Protein AF-A0AAQ4DEU3-F1 (afdb_monomer_lite)

Structure (mmCIF, N/CA/C/O backbone):
data_AF-A0AAQ4DEU3-F1
#
_entry.id   AF-A0AAQ4DEU3-F1
#
loop_
_atom_site.group_PDB
_atom_site.id
_atom_site.type_symbol
_atom_site.label_atom_id
_atom_site.label_alt_id
_atom_site.label_comp_id
_atom_site.label_asym_id
_atom_site.label_entity_id
_atom_site.label_seq_id
_atom_site.pdbx_PDB_ins_code
_atom_site.Cartn_x
_atom_site.Cartn_y
_atom_site.Cartn_z
_atom_site.occupancy
_atom_site.B_iso_or_equiv
_atom_site.auth_seq_id
_atom_site.auth_comp_id
_atom_site.auth_asym_id
_atom_site.auth_atom_id
_atom_site.pdbx_PDB_model_num
ATOM 1 N N . MET A 1 1 ? -1.594 -5.974 -0.172 1.00 65.56 1 MET A N 1
ATOM 2 C CA . MET A 1 1 ? -1.077 -4.844 0.591 1.00 65.56 1 MET A CA 1
ATOM 3 C C . MET A 1 1 ? -1.912 -4.825 1.839 1.00 65.56 1 MET A C 1
ATOM 5 O O . MET A 1 1 ? -2.894 -4.085 1.921 1.00 65.56 1 MET A O 1
ATOM 9 N N . ALA A 1 2 ? -1.571 -5.722 2.755 1.00 63.81 2 ALA A N 1
ATOM 10 C CA . ALA A 1 2 ? -2.293 -5.856 4.000 1.00 63.81 2 ALA A CA 1
ATOM 11 C C . ALA A 1 2 ? -1.957 -4.688 4.932 1.00 63.81 2 ALA A C 1
ATOM 13 O O . ALA A 1 2 ? -0.868 -4.111 4.884 1.00 63.81 2 ALA A O 1
ATOM 14 N N . VAL A 1 3 ? -2.915 -4.336 5.780 1.00 73.50 3 VAL A N 1
ATOM 15 C CA . VAL A 1 3 ? -2.642 -3.568 6.989 1.00 73.50 3 VAL A CA 1
ATOM 16 C C . VAL A 1 3 ? -2.431 -4.573 8.104 1.00 73.50 3 VAL A C 1
ATOM 18 O O . VAL A 1 3 ? -3.228 -5.490 8.285 1.00 73.50 3 VAL A O 1
ATOM 21 N N . CYS A 1 4 ? -1.384 -4.378 8.886 1.00 71.50 4 CYS A N 1
ATOM 22 C CA . CYS A 1 4 ? -1.076 -5.221 10.023 1.00 71.50 4 CYS A CA 1
ATOM 23 C C . CYS A 1 4 ? -1.559 -4.545 11.304 1.00 71.50 4 CYS A C 1
ATOM 25 O O . CYS A 1 4 ? -1.132 -3.435 11.627 1.00 71.50 4 CYS A O 1
ATOM 27 N N . LYS A 1 5 ? -2.439 -5.215 12.053 1.00 74.12 5 LYS A N 1
ATOM 28 C CA . LYS A 1 5 ? -2.841 -4.793 13.395 1.00 74.12 5 LYS A CA 1
ATOM 29 C C . LYS A 1 5 ? -2.076 -5.590 14.443 1.00 74.12 5 LYS A C 1
ATOM 31 O O . LYS A 1 5 ? -2.180 -6.814 14.498 1.00 74.12 5 LYS A O 1
ATOM 36 N N . TYR A 1 6 ? -1.386 -4.870 15.315 1.00 71.44 6 TYR A N 1
ATOM 37 C CA . TYR A 1 6 ? -0.669 -5.398 16.467 1.00 71.44 6 TYR A CA 1
ATOM 38 C C . TYR A 1 6 ? -1.384 -4.966 17.745 1.00 71.44 6 TYR A C 1
ATOM 40 O O . TYR A 1 6 ? -1.582 -3.772 17.977 1.00 71.44 6 TYR A O 1
ATOM 48 N N . LEU A 1 7 ? -1.790 -5.926 18.576 1.00 66.94 7 LEU A N 1
ATOM 49 C CA . LEU A 1 7 ? -2.290 -5.644 19.925 1.00 66.94 7 LEU A CA 1
ATOM 50 C C . LEU A 1 7 ? -1.119 -5.599 20.910 1.00 66.94 7 LEU A C 1
ATOM 52 O O . LEU A 1 7 ? -0.311 -6.526 20.958 1.00 66.94 7 LEU A O 1
ATOM 56 N N . MET A 1 8 ? -1.046 -4.530 21.700 1.00 61.16 8 MET A N 1
ATOM 57 C CA . MET A 1 8 ? 0.040 -4.268 22.645 1.00 61.16 8 MET A CA 1
ATOM 58 C C . MET A 1 8 ? -0.407 -4.590 24.076 1.00 61.16 8 MET A C 1
ATOM 60 O O . MET A 1 8 ? -1.478 -4.156 24.510 1.00 61.16 8 MET A O 1
ATOM 64 N N . ALA A 1 9 ? 0.420 -5.328 24.825 1.00 50.84 9 ALA A N 1
ATOM 65 C CA . ALA A 1 9 ? 0.103 -5.749 26.195 1.00 50.84 9 ALA A CA 1
ATOM 66 C C . ALA A 1 9 ? 0.036 -4.572 27.194 1.00 50.84 9 ALA A C 1
ATOM 68 O O . ALA A 1 9 ? -0.794 -4.563 28.105 1.00 50.84 9 ALA A O 1
ATOM 69 N N . SER A 1 10 ? 0.877 -3.554 27.000 1.00 54.09 10 SER A N 1
ATOM 70 C CA . SER A 1 10 ? 1.017 -2.370 27.855 1.00 54.09 10 SER A CA 1
ATOM 71 C C . SER A 1 10 ? 0.898 -1.090 27.016 1.00 54.09 10 SER A C 1
ATOM 73 O O . SER A 1 10 ? 1.199 -1.082 25.823 1.00 54.09 10 SER A O 1
ATOM 75 N N . GLY A 1 11 ? 0.350 -0.019 27.603 1.00 51.75 11 GLY A N 1
ATOM 76 C CA . GLY A 1 11 ? 0.031 1.224 26.890 1.00 51.75 11 GLY A CA 1
ATOM 77 C C . GLY A 1 11 ? 1.218 1.835 26.132 1.00 51.75 11 GLY A C 1
ATOM 78 O O . GLY A 1 11 ? 2.377 1.647 26.497 1.00 51.75 11 GLY A O 1
ATOM 79 N N . TYR A 1 12 ? 0.910 2.595 25.077 1.00 44.56 12 TYR A N 1
ATOM 80 C CA . TYR A 1 12 ? 1.899 3.314 24.268 1.00 44.56 12 TYR A CA 1
ATOM 81 C C . TYR A 1 12 ? 2.615 4.357 25.149 1.00 44.56 12 TYR A C 1
ATOM 83 O O . TYR A 1 12 ? 2.040 5.409 25.430 1.00 44.56 12 TYR A O 1
ATOM 91 N N . GLY A 1 13 ? 3.835 4.055 25.613 1.00 42.66 13 GLY A N 1
ATOM 92 C CA . GLY A 1 13 ? 4.704 5.025 26.295 1.00 42.66 13 GLY A CA 1
ATOM 93 C C . GLY A 1 13 ? 5.270 4.667 27.676 1.00 42.66 13 GLY A C 1
ATOM 94 O O . GLY A 1 13 ? 5.799 5.566 28.317 1.00 42.66 13 GLY A O 1
ATOM 95 N N . GLY A 1 14 ? 5.202 3.422 28.167 1.00 40.41 14 GLY A N 1
ATOM 96 C CA . GLY A 1 14 ? 5.789 3.135 29.493 1.00 40.41 14 GLY A CA 1
ATOM 97 C C . GLY A 1 14 ? 5.886 1.676 29.937 1.00 40.41 14 GLY A C 1
ATOM 98 O O . GLY A 1 14 ? 5.956 1.421 31.134 1.00 40.41 14 GLY A O 1
ATOM 99 N N . GLY A 1 15 ? 5.856 0.716 29.013 1.00 40.19 15 GLY A N 1
ATOM 100 C CA . GLY A 1 15 ? 6.030 -0.704 29.325 1.00 40.19 15 GLY A CA 1
ATOM 101 C C . GLY A 1 15 ? 7.331 -1.258 28.758 1.00 40.19 15 GLY A C 1
ATOM 102 O O . GLY A 1 15 ? 7.828 -0.757 27.750 1.00 40.19 15 GLY A O 1
ATOM 103 N N . THR A 1 16 ? 7.856 -2.307 29.394 1.00 45.88 16 THR A N 1
ATOM 104 C CA . THR A 1 16 ? 8.944 -3.148 28.878 1.00 45.88 16 THR A CA 1
ATOM 105 C C . THR A 1 16 ? 8.708 -3.437 27.397 1.00 45.88 16 THR A C 1
ATOM 107 O O . THR A 1 16 ? 7.604 -3.832 27.012 1.00 45.88 16 THR A O 1
ATOM 110 N N . ALA A 1 17 ? 9.719 -3.209 26.560 1.00 47.50 17 ALA A N 1
ATOM 111 C CA . ALA A 1 17 ? 9.636 -3.514 25.141 1.00 47.50 17 ALA A CA 1
ATOM 112 C C . ALA A 1 17 ? 9.174 -4.971 24.939 1.00 47.50 17 ALA A C 1
ATOM 114 O O . ALA A 1 17 ? 9.793 -5.888 25.471 1.00 47.50 17 ALA A O 1
ATOM 115 N N . GLY A 1 18 ? 8.126 -5.190 24.137 1.00 50.56 18 GLY A N 1
ATOM 116 C CA . GLY A 1 18 ? 8.159 -6.346 23.239 1.00 50.56 18 GLY A CA 1
ATOM 117 C C . GLY A 1 18 ? 7.029 -7.374 23.238 1.00 50.56 18 GLY A C 1
ATOM 118 O O . GLY A 1 18 ? 7.123 -8.273 22.410 1.00 50.56 18 GLY A O 1
ATOM 119 N N . THR A 1 19 ? 5.956 -7.297 24.032 1.00 54.16 19 THR A N 1
ATOM 120 C CA . THR A 1 19 ? 4.888 -8.316 23.889 1.00 54.16 19 THR A CA 1
ATOM 121 C C . THR A 1 19 ? 3.783 -7.856 22.938 1.00 54.16 19 THR A C 1
ATOM 123 O O . THR A 1 19 ? 2.781 -7.264 23.352 1.00 54.16 19 THR A O 1
ATOM 126 N N . VAL A 1 20 ? 3.962 -8.152 21.646 1.00 58.66 20 VAL A N 1
ATOM 127 C CA . VAL A 1 20 ? 2.838 -8.243 20.702 1.00 58.66 20 VAL A CA 1
ATOM 128 C C . VAL A 1 20 ? 1.970 -9.412 21.157 1.00 58.66 20 VAL A C 1
ATOM 130 O O . VAL A 1 20 ? 2.419 -10.553 21.175 1.00 58.66 20 VAL A O 1
ATOM 133 N N . VAL A 1 21 ? 0.733 -9.126 21.549 1.00 58.78 21 VAL A N 1
ATOM 134 C CA . VAL A 1 21 ? -0.199 -10.137 22.076 1.00 58.78 21 VAL A CA 1
ATOM 135 C C . VAL A 1 21 ? -0.938 -10.843 20.942 1.00 58.78 21 VAL A C 1
ATOM 137 O O . VAL A 1 21 ? -1.341 -11.991 21.076 1.00 58.78 21 VAL A O 1
ATOM 140 N N . SER A 1 22 ? -1.124 -10.156 19.813 1.00 67.75 22 SER A N 1
ATOM 141 C CA . SER A 1 22 ? -1.817 -10.699 18.648 1.00 67.75 22 SER A CA 1
ATOM 142 C C . SER A 1 22 ? -1.454 -9.924 17.389 1.00 67.75 22 SER A C 1
ATOM 144 O O . SER A 1 22 ? -1.351 -8.694 17.419 1.00 67.75 22 SER A O 1
ATOM 146 N N . PHE A 1 23 ? -1.348 -10.660 16.284 1.00 74.94 23 PHE A N 1
ATOM 147 C CA . PHE A 1 23 ? -1.242 -10.149 14.922 1.00 74.94 23 PHE A CA 1
ATOM 148 C C . PHE A 1 23 ? -2.524 -10.484 14.16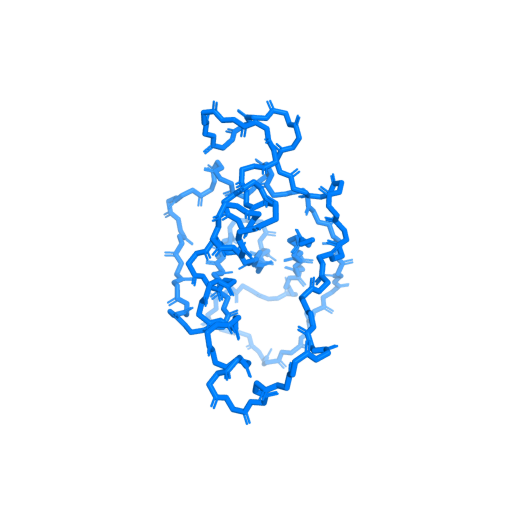0 1.00 74.94 23 PHE A C 1
ATOM 150 O O . PHE A 1 23 ? -3.015 -11.609 14.245 1.00 74.94 23 PHE A O 1
ATOM 157 N N . SER A 1 24 ? -3.078 -9.521 13.430 1.00 78.50 24 SER A N 1
ATOM 158 C CA . SER A 1 24 ? -4.230 -9.764 12.563 1.00 78.50 24 SER A CA 1
ATOM 159 C C . SER A 1 24 ? -4.161 -8.867 11.326 1.00 78.50 24 SER A C 1
ATOM 161 O O . SER A 1 24 ? -3.949 -7.657 11.479 1.00 78.50 24 SER A O 1
ATOM 163 N N . PRO A 1 25 ? -4.320 -9.423 10.112 1.00 80.00 25 PRO A N 1
ATOM 164 C CA . PRO A 1 25 ? -4.455 -8.611 8.916 1.00 80.00 25 PRO A CA 1
ATOM 165 C C . PRO A 1 25 ? -5.809 -7.895 8.946 1.00 80.00 25 PRO A C 1
ATOM 167 O O . PRO A 1 25 ? -6.844 -8.508 9.205 1.00 80.00 25 PRO A O 1
ATOM 170 N N . VAL A 1 26 ? -5.807 -6.594 8.674 1.00 84.12 26 VAL A N 1
ATOM 171 C CA . VAL A 1 26 ? -7.018 -5.768 8.576 1.00 84.12 26 VAL A CA 1
ATOM 172 C C . VAL A 1 26 ? -7.091 -5.102 7.209 1.00 84.12 26 VAL A C 1
ATOM 174 O O . VAL A 1 26 ? -6.077 -4.936 6.520 1.00 84.12 26 VAL A O 1
ATOM 177 N N . ARG A 1 27 ? -8.303 -4.756 6.771 1.00 85.19 27 ARG A N 1
ATOM 178 C CA . ARG A 1 27 ? -8.493 -4.110 5.468 1.00 85.19 27 ARG A CA 1
ATOM 179 C C . ARG A 1 27 ? -7.963 -2.683 5.508 1.00 85.19 27 ARG A C 1
ATOM 181 O O . ARG A 1 27 ? -8.069 -1.990 6.518 1.00 85.19 27 ARG A O 1
ATOM 188 N N . TYR A 1 28 ? -7.450 -2.203 4.381 1.00 85.44 28 TYR A N 1
ATOM 189 C CA . TYR A 1 28 ? -7.012 -0.813 4.257 1.00 85.44 28 TYR A CA 1
ATOM 190 C C . TYR A 1 28 ? -8.155 0.187 4.443 1.00 85.44 28 TYR A C 1
ATOM 192 O O . TYR A 1 28 ? -7.949 1.267 4.989 1.00 85.44 28 TYR A O 1
ATOM 200 N N . SER A 1 29 ? -9.382 -0.199 4.089 1.00 84.25 29 SER A N 1
ATOM 201 C CA . SER A 1 29 ? -10.575 0.597 4.379 1.00 84.25 29 SER A CA 1
ATOM 202 C C . SER A 1 29 ? -10.770 0.895 5.872 1.00 84.25 29 SER A C 1
ATOM 204 O O . SER A 1 29 ? -11.358 1.912 6.223 1.00 84.25 29 SER A O 1
ATOM 206 N N . GLU A 1 30 ? -10.221 0.081 6.776 1.00 81.25 30 GLU A N 1
ATOM 207 C CA . GLU A 1 30 ? -10.342 0.285 8.225 1.00 81.25 30 GLU A CA 1
ATOM 208 C C . GLU A 1 30 ? -9.348 1.316 8.791 1.00 81.25 30 GLU A C 1
ATOM 210 O O . GLU A 1 30 ? -9.524 1.794 9.921 1.00 81.25 30 GLU A O 1
ATOM 215 N N . THR A 1 31 ? -8.301 1.683 8.040 1.00 78.81 31 THR A N 1
ATOM 216 C CA . THR A 1 31 ? -7.265 2.618 8.517 1.00 78.81 31 THR A CA 1
ATOM 217 C C . THR A 1 31 ? -7.580 4.068 8.194 1.00 78.81 31 THR A C 1
ATOM 219 O O . THR A 1 31 ? -7.270 4.955 8.991 1.00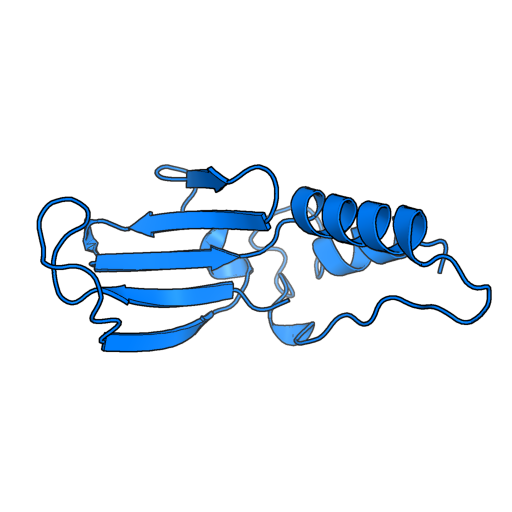 78.81 31 THR A O 1
ATOM 222 N N . CYS A 1 32 ? -8.241 4.342 7.071 1.00 76.00 32 CYS A N 1
ATOM 223 C CA . CYS A 1 32 ? -8.474 5.712 6.611 1.00 76.00 32 CYS A CA 1
ATOM 224 C C . CYS A 1 32 ? -9.484 6.510 7.443 1.00 76.00 32 CYS A C 1
ATOM 226 O O . CYS A 1 32 ? -9.509 7.737 7.341 1.00 76.00 32 CYS A O 1
ATOM 228 N N . PHE A 1 33 ? -10.258 5.849 8.306 1.00 68.25 33 PHE A N 1
ATO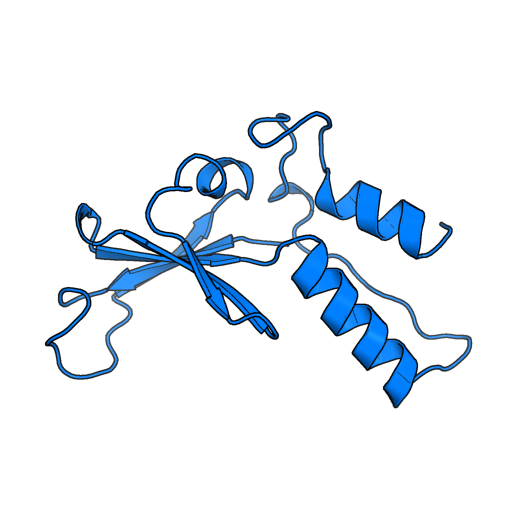M 229 C CA . PHE A 1 33 ? -11.125 6.503 9.291 1.00 68.25 33 PHE A CA 1
ATOM 230 C C . PHE A 1 33 ? -10.380 6.918 10.572 1.00 68.25 33 PHE A C 1
ATOM 232 O O . PHE A 1 33 ? -10.940 7.620 11.409 1.00 68.25 33 PHE A O 1
ATOM 239 N N . GLN A 1 34 ? -9.110 6.527 10.741 1.00 69.56 34 GLN A N 1
ATOM 240 C CA . GLN A 1 34 ? -8.329 6.762 11.965 1.00 69.56 34 GLN A CA 1
ATOM 241 C C . GLN A 1 34 ? -7.289 7.890 11.814 1.00 69.56 34 GLN A C 1
ATOM 243 O O . GLN A 1 34 ? -6.213 7.838 12.406 1.00 69.56 34 GLN A O 1
ATOM 248 N N . LYS A 1 35 ? -7.620 8.942 11.046 1.00 63.59 35 LYS A N 1
ATOM 249 C CA . LYS A 1 35 ? -6.691 10.036 10.682 1.00 63.59 35 LYS A CA 1
ATOM 250 C C . LYS A 1 35 ? -6.129 10.846 11.854 1.00 63.59 35 LYS A C 1
ATOM 252 O O . LYS A 1 35 ? -5.064 11.434 11.716 1.00 63.59 35 LYS A O 1
ATOM 257 N N . ASN A 1 36 ? -6.798 10.857 13.005 1.00 58.84 36 ASN A N 1
ATOM 258 C CA . ASN A 1 36 ? -6.469 11.781 14.095 1.00 58.84 36 ASN A CA 1
ATOM 259 C C . ASN A 1 36 ? -5.282 11.346 14.981 1.00 58.84 36 ASN A C 1
ATOM 261 O O . ASN A 1 36 ? -5.012 12.015 15.967 1.00 58.84 36 ASN A O 1
ATOM 265 N N . ASN A 1 37 ? -4.581 10.250 14.664 1.00 62.28 37 ASN A N 1
ATOM 266 C CA . ASN A 1 37 ? -3.388 9.786 15.397 1.00 62.28 37 ASN A CA 1
ATOM 267 C C . ASN A 1 37 ? -2.385 9.085 14.461 1.00 62.28 37 ASN A C 1
ATOM 269 O O . ASN A 1 37 ? -1.852 8.022 14.793 1.00 62.28 37 ASN A O 1
ATOM 273 N N . ILE A 1 38 ? -2.197 9.629 13.257 1.00 64.75 38 ILE A N 1
ATOM 274 C CA . ILE A 1 38 ? -1.197 9.111 12.323 1.00 64.75 38 ILE A CA 1
ATOM 275 C C . ILE A 1 38 ? 0.160 9.676 12.729 1.00 64.75 38 ILE A C 1
ATOM 277 O O . ILE A 1 38 ? 0.345 10.891 12.743 1.00 64.75 38 ILE A O 1
ATOM 281 N N . ASP A 1 39 ? 1.100 8.785 13.011 1.00 65.00 39 ASP A N 1
ATOM 282 C CA . ASP A 1 39 ? 2.511 9.123 13.094 1.00 65.00 39 ASP A CA 1
ATOM 283 C C . ASP A 1 39 ? 3.210 8.376 11.954 1.00 65.00 39 ASP A C 1
ATOM 285 O O . ASP A 1 39 ? 3.020 7.176 11.731 1.00 65.00 39 ASP A O 1
ATOM 289 N N . THR A 1 40 ? 3.900 9.126 11.106 1.00 58.09 40 THR A N 1
ATOM 290 C CA . THR A 1 40 ? 4.437 8.596 9.854 1.00 58.09 40 THR A CA 1
ATOM 291 C C . THR A 1 40 ? 5.918 8.316 10.024 1.00 58.09 40 THR A C 1
ATOM 293 O O . THR A 1 40 ? 6.672 9.240 10.313 1.00 58.09 40 THR A O 1
ATOM 296 N N . SER A 1 41 ? 6.360 7.089 9.730 1.00 62.50 41 SER A N 1
ATOM 297 C CA . SER A 1 41 ? 7.738 6.883 9.283 1.00 62.50 41 SER A CA 1
ATOM 298 C C . SER A 1 41 ? 7.764 7.143 7.773 1.00 62.50 41 SER A C 1
ATOM 300 O O . SER A 1 41 ? 7.206 6.351 7.013 1.00 62.50 41 SER A O 1
ATOM 302 N N . PRO A 1 42 ? 8.363 8.245 7.288 1.00 57.06 42 PRO A N 1
ATOM 303 C CA . PRO A 1 42 ? 8.221 8.650 5.890 1.00 57.06 42 PRO A CA 1
ATOM 304 C C . PRO A 1 42 ? 8.871 7.695 4.872 1.00 57.06 42 PRO A C 1
ATOM 306 O O . PRO A 1 42 ? 8.756 7.938 3.674 1.00 57.06 42 PRO A O 1
ATOM 309 N N . LYS A 1 43 ? 9.570 6.638 5.311 1.00 65.50 43 LYS A N 1
ATOM 310 C CA . LYS A 1 43 ? 10.395 5.793 4.431 1.00 65.50 43 LYS A CA 1
ATOM 311 C C . LYS A 1 43 ? 9.913 4.348 4.296 1.00 65.50 43 LYS A C 1
ATOM 313 O O . LYS A 1 43 ? 10.037 3.790 3.211 1.00 65.50 43 LYS A O 1
ATOM 318 N N . ASP A 1 44 ? 9.302 3.769 5.331 1.00 72.38 44 ASP A N 1
ATOM 319 C CA . ASP A 1 44 ? 9.051 2.318 5.348 1.00 72.38 44 ASP A CA 1
ATOM 320 C C . ASP A 1 44 ? 7.570 1.944 5.430 1.00 72.38 44 ASP A C 1
ATOM 322 O O . ASP A 1 44 ? 7.123 1.014 4.753 1.00 72.38 44 ASP A O 1
ATOM 326 N N . TYR A 1 45 ? 6.804 2.650 6.255 1.00 78.38 45 TYR A N 1
ATOM 327 C CA . TYR A 1 45 ? 5.394 2.379 6.509 1.00 78.38 45 TYR A CA 1
ATOM 328 C C . TYR A 1 45 ? 4.773 3.535 7.289 1.00 78.38 45 TYR A C 1
ATOM 330 O O . TYR A 1 45 ? 5.441 4.268 8.020 1.00 78.38 45 TYR A O 1
ATOM 338 N N . VAL A 1 46 ? 3.457 3.651 7.196 1.00 81.62 46 VAL A N 1
ATOM 339 C CA . VAL A 1 46 ? 2.670 4.507 8.078 1.00 81.62 46 VAL A CA 1
ATOM 340 C C . VAL A 1 46 ? 2.191 3.677 9.257 1.00 81.62 46 VAL A C 1
ATOM 342 O O . VAL A 1 46 ? 1.847 2.503 9.091 1.00 81.62 46 VAL A O 1
ATOM 345 N N . TYR A 1 47 ? 2.150 4.278 10.448 1.00 81.81 47 TYR A N 1
ATOM 346 C CA . TYR A 1 47 ? 1.515 3.644 11.587 1.00 81.81 47 TYR A CA 1
ATOM 347 C C . TYR A 1 47 ? 0.506 4.549 12.293 1.00 81.81 47 TYR A C 1
ATOM 349 O O . TYR A 1 47 ? 0.571 5.775 12.267 1.00 81.81 47 TYR A O 1
ATOM 357 N N . ILE A 1 48 ? -0.483 3.915 12.913 1.00 79.94 48 ILE A N 1
ATOM 358 C CA . ILE A 1 48 ? -1.493 4.570 13.739 1.00 79.94 48 ILE A CA 1
ATOM 359 C C . ILE A 1 48 ? -1.457 3.906 15.102 1.00 79.94 48 ILE A C 1
ATOM 361 O O . ILE A 1 48 ? -1.786 2.725 15.244 1.00 79.94 48 ILE A O 1
ATOM 365 N N . ALA A 1 49 ? -1.078 4.683 16.112 1.00 76.56 49 ALA A N 1
ATOM 366 C CA . ALA A 1 49 ? -1.126 4.254 17.498 1.00 76.56 49 ALA A CA 1
ATOM 367 C C . ALA A 1 49 ? -2.508 4.578 18.081 1.00 76.56 49 ALA A C 1
ATOM 369 O O . ALA A 1 49 ? -2.801 5.709 18.474 1.00 76.56 49 ALA A O 1
ATOM 370 N N . ASN A 1 50 ? -3.381 3.575 18.168 1.00 73.31 50 ASN A N 1
ATOM 371 C CA . ASN A 1 50 ? -4.662 3.708 18.846 1.00 73.31 50 ASN A CA 1
ATOM 372 C C . ASN A 1 50 ? -4.488 3.409 20.341 1.00 73.31 50 ASN A C 1
ATOM 374 O O . ASN A 1 50 ? -4.610 2.262 20.782 1.00 73.31 50 ASN A O 1
ATOM 378 N N . LYS A 1 51 ? -4.210 4.461 21.123 1.00 70.44 51 LYS A N 1
ATOM 379 C CA . LYS A 1 51 ? -3.998 4.366 22.578 1.00 70.44 51 LYS A CA 1
ATOM 380 C C . LYS A 1 51 ? -5.195 3.742 23.304 1.00 70.44 51 LYS A C 1
ATOM 382 O O . LYS A 1 51 ? -4.999 2.890 24.166 1.00 70.44 51 LYS A O 1
ATOM 387 N N . ASN A 1 52 ? -6.419 4.088 22.896 1.00 72.00 52 ASN A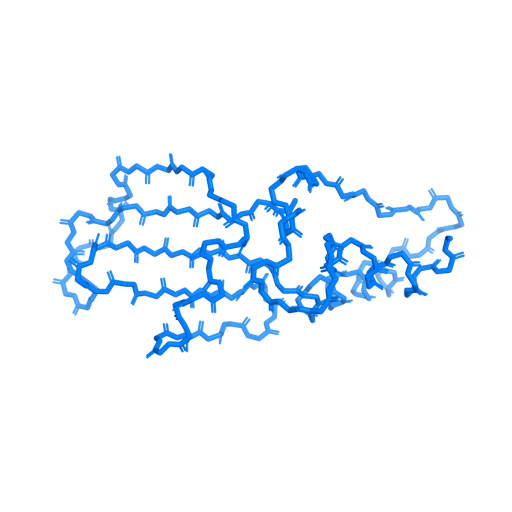 N 1
ATOM 388 C CA . ASN A 1 52 ? -7.651 3.581 23.512 1.00 72.00 52 ASN A CA 1
ATOM 389 C C . ASN A 1 52 ? -7.837 2.077 23.278 1.00 72.00 52 ASN A C 1
ATOM 391 O O . ASN A 1 52 ? -8.241 1.351 24.180 1.00 72.00 52 ASN A O 1
ATOM 395 N N . LYS A 1 53 ? -7.513 1.596 22.072 1.00 70.44 53 LYS A N 1
ATOM 396 C CA . LYS A 1 53 ? -7.629 0.176 21.702 1.00 70.44 53 LYS A CA 1
ATOM 397 C C . LYS A 1 53 ? -6.356 -0.632 21.971 1.00 70.44 53 LYS A C 1
ATOM 399 O O . LYS A 1 53 ? -6.322 -1.804 21.607 1.00 70.44 53 LYS A O 1
ATOM 404 N N . ARG A 1 54 ? -5.317 -0.013 22.552 1.00 75.31 54 ARG A N 1
ATOM 405 C CA . ARG A 1 54 ? -3.966 -0.588 22.721 1.00 75.31 54 ARG A CA 1
ATOM 406 C C . ARG A 1 54 ? -3.480 -1.295 21.453 1.00 75.31 54 ARG A C 1
ATOM 408 O O . ARG A 1 54 ? -2.948 -2.400 21.502 1.00 75.31 54 ARG A O 1
ATOM 415 N N . ALA A 1 55 ? -3.725 -0.668 20.309 1.00 75.25 55 ALA A N 1
ATOM 416 C CA . ALA A 1 55 ? -3.447 -1.255 19.010 1.00 75.25 55 ALA A CA 1
ATOM 417 C C . ALA A 1 55 ? -2.506 -0.353 18.221 1.00 75.25 55 ALA A C 1
ATOM 419 O O . ALA A 1 55 ? -2.701 0.862 18.174 1.00 75.25 55 ALA A O 1
ATOM 420 N N . LEU A 1 56 ? -1.522 -0.963 17.576 1.00 78.94 56 LEU A N 1
ATOM 421 C CA . LEU A 1 56 ? -0.710 -0.339 16.548 1.00 78.94 56 LEU A CA 1
ATOM 422 C C . LEU A 1 56 ? -1.173 -0.884 15.199 1.00 78.94 56 LEU A C 1
ATOM 424 O O . LEU A 1 56 ? -1.182 -2.094 14.983 1.00 78.94 56 LEU A O 1
ATOM 428 N N . LEU A 1 57 ? -1.592 0.001 14.304 1.00 81.62 57 LEU A N 1
ATOM 429 C CA . LEU A 1 57 ? -1.860 -0.348 12.913 1.00 81.62 57 LEU A CA 1
ATOM 430 C C . LEU A 1 57 ? -0.649 0.066 12.097 1.00 81.62 57 LEU A C 1
ATOM 432 O O . LEU A 1 57 ? -0.230 1.208 12.216 1.00 81.62 57 LEU A O 1
ATOM 436 N N . MET A 1 58 ? -0.112 -0.825 11.278 1.00 84.19 58 MET A N 1
ATOM 437 C CA . MET A 1 58 ? 0.974 -0.538 10.344 1.00 84.19 58 MET A CA 1
ATOM 438 C C . MET A 1 58 ? 0.497 -0.843 8.933 1.00 84.19 58 MET A C 1
ATOM 440 O O . MET A 1 58 ? -0.103 -1.890 8.693 1.00 84.19 58 MET A O 1
ATOM 444 N N . PHE A 1 59 ? 0.734 0.065 7.996 1.00 85.12 59 PHE A N 1
ATOM 445 C CA . PHE A 1 59 ? 0.309 -0.109 6.614 1.00 85.12 59 PHE A CA 1
ATOM 446 C C . PHE A 1 59 ? 1.157 0.692 5.644 1.00 85.12 59 PHE A C 1
ATOM 448 O O . PHE A 1 59 ? 1.866 1.626 6.009 1.00 85.12 59 PHE A O 1
ATOM 455 N N . GLU A 1 60 ? 1.022 0.344 4.373 1.00 86.81 60 GLU A N 1
ATOM 456 C CA . GLU A 1 60 ? 1.625 1.086 3.278 1.00 86.81 60 GLU A CA 1
ATOM 457 C C . GLU A 1 60 ? 0.602 2.015 2.621 1.00 86.81 60 GLU A C 1
ATOM 459 O O . GLU A 1 60 ? -0.544 1.624 2.368 1.00 86.81 60 GLU A O 1
ATOM 464 N N . THR A 1 61 ? 1.022 3.237 2.312 1.00 87.12 61 THR A N 1
ATOM 465 C CA . THR A 1 61 ? 0.294 4.149 1.425 1.00 87.12 61 THR A CA 1
ATOM 466 C C . THR A 1 61 ? 0.861 4.062 0.013 1.00 87.12 61 THR A C 1
ATOM 468 O O . THR A 1 61 ? 1.878 3.409 -0.227 1.00 87.12 61 THR A O 1
ATOM 471 N N . PHE A 1 62 ? 0.220 4.736 -0.943 1.00 88.12 62 PHE A N 1
ATOM 472 C CA . PHE A 1 62 ? 0.776 4.845 -2.291 1.00 88.12 62 PHE A CA 1
ATOM 473 C C . PHE A 1 62 ? 2.182 5.460 -2.280 1.00 88.12 62 PHE A C 1
ATOM 475 O O . PHE A 1 62 ? 3.062 4.984 -2.987 1.00 88.12 62 PHE A O 1
ATOM 482 N N . GLU A 1 63 ? 2.423 6.463 -1.440 1.00 89.06 63 GLU A N 1
ATOM 483 C CA . GLU A 1 63 ? 3.706 7.157 -1.338 1.00 89.06 63 GLU A CA 1
ATOM 484 C C . GLU A 1 63 ? 4.816 6.231 -0.824 1.00 89.06 63 GLU A C 1
ATOM 486 O O . GLU A 1 63 ? 5.902 6.203 -1.405 1.00 89.06 63 GLU A O 1
ATOM 491 N N . THR A 1 64 ? 4.544 5.422 0.210 1.00 89.31 64 THR A N 1
ATOM 492 C CA . THR A 1 64 ? 5.536 4.466 0.735 1.00 89.31 64 THR A CA 1
ATOM 493 C C . THR A 1 64 ? 5.809 3.334 -0.257 1.00 89.31 64 THR A C 1
ATOM 495 O O . THR A 1 64 ? 6.959 2.936 -0.434 1.00 89.31 64 THR A O 1
ATOM 498 N N . LEU A 1 65 ? 4.776 2.848 -0.958 1.00 89.38 65 LEU A N 1
ATOM 499 C CA . LEU A 1 65 ? 4.930 1.847 -2.024 1.00 89.38 65 LEU A CA 1
ATOM 500 C C . LEU A 1 65 ? 5.775 2.392 -3.170 1.00 89.38 65 LEU A C 1
ATOM 502 O O . LEU A 1 65 ? 6.726 1.751 -3.612 1.00 89.38 65 LEU A O 1
ATOM 506 N N . LEU A 1 66 ? 5.456 3.604 -3.623 1.00 90.38 66 LEU A N 1
ATOM 507 C CA . LEU A 1 66 ? 6.169 4.280 -4.693 1.00 90.38 66 LEU A CA 1
ATOM 508 C C . LEU A 1 66 ? 7.642 4.489 -4.334 1.00 90.38 66 LEU A C 1
ATOM 510 O O . LEU A 1 66 ? 8.507 4.285 -5.184 1.00 90.38 66 LEU A O 1
ATOM 514 N N . TYR A 1 67 ? 7.937 4.862 -3.087 1.00 90.75 67 TYR A N 1
ATOM 515 C CA . TYR A 1 67 ? 9.310 4.978 -2.605 1.00 90.75 67 TYR A CA 1
ATOM 516 C C . TYR A 1 67 ? 10.060 3.644 -2.714 1.00 90.75 67 TYR A C 1
ATOM 518 O O . TYR A 1 67 ? 11.122 3.602 -3.335 1.00 90.75 67 TYR A O 1
ATOM 526 N N . LYS A 1 68 ? 9.488 2.543 -2.206 1.00 89.06 68 LYS A N 1
ATOM 527 C CA . LYS A 1 68 ? 10.105 1.205 -2.276 1.00 89.06 68 LYS A CA 1
ATOM 528 C C . LYS A 1 68 ? 10.319 0.734 -3.708 1.00 89.06 68 LYS A C 1
ATOM 530 O O . LYS A 1 68 ? 11.386 0.225 -4.034 1.00 89.06 68 LYS A O 1
ATOM 535 N N . VAL A 1 69 ? 9.340 0.958 -4.580 1.00 89.94 69 VAL A N 1
ATOM 536 C CA . VAL A 1 69 ? 9.440 0.617 -6.003 1.00 89.94 69 VAL A CA 1
ATOM 537 C C . VAL A 1 69 ? 10.533 1.431 -6.695 1.00 89.94 69 VAL A C 1
ATOM 539 O O . VAL A 1 69 ? 11.332 0.870 -7.441 1.00 89.94 69 VAL A O 1
ATOM 542 N N . LYS A 1 70 ? 10.632 2.737 -6.415 1.00 89.81 70 LYS A N 1
ATOM 543 C CA . LYS A 1 70 ? 11.720 3.578 -6.937 1.00 89.81 70 LYS A CA 1
ATOM 544 C C . LYS A 1 70 ? 13.089 3.117 -6.446 1.00 89.81 70 LYS A C 1
ATOM 546 O O . LYS A 1 70 ? 14.007 3.046 -7.252 1.00 89.81 70 LYS A O 1
ATOM 551 N N . GLN A 1 71 ? 13.218 2.781 -5.162 1.00 89.69 71 GLN A N 1
ATOM 552 C CA . GLN A 1 71 ? 14.461 2.235 -4.606 1.00 89.69 71 GLN A CA 1
ATOM 553 C C . GLN A 1 71 ? 14.832 0.909 -5.271 1.00 89.69 71 GLN A C 1
ATOM 555 O O . GLN A 1 71 ? 15.972 0.732 -5.688 1.00 89.69 71 GLN A O 1
ATOM 560 N N . PHE A 1 72 ? 13.863 0.008 -5.444 1.00 88.81 72 PHE A N 1
ATOM 561 C CA . PHE A 1 72 ? 14.084 -1.270 -6.109 1.00 88.81 72 PHE A CA 1
ATOM 562 C C . PHE A 1 72 ? 14.615 -1.089 -7.535 1.00 88.81 72 PHE A C 1
ATOM 564 O O . PHE A 1 72 ? 15.647 -1.661 -7.874 1.00 88.81 72 PHE A O 1
ATOM 571 N N . TYR A 1 73 ? 13.970 -0.255 -8.355 1.00 89.38 73 TYR A N 1
ATOM 572 C CA . TYR A 1 73 ? 14.447 -0.009 -9.717 1.00 89.38 73 TYR A CA 1
ATOM 573 C C . TYR A 1 73 ? 15.773 0.762 -9.751 1.00 89.38 73 TYR A C 1
ATOM 575 O O . TYR A 1 73 ? 16.604 0.484 -10.606 1.00 89.38 73 TYR A O 1
ATOM 583 N N . ALA A 1 74 ? 16.024 1.679 -8.817 1.00 89.38 74 ALA A N 1
ATOM 584 C CA . ALA A 1 74 ? 17.309 2.374 -8.745 1.00 89.38 74 ALA A CA 1
ATOM 585 C C . ALA A 1 74 ? 18.478 1.426 -8.421 1.00 89.38 74 ALA A C 1
ATOM 587 O O . ALA A 1 74 ? 19.575 1.612 -8.939 1.00 89.38 74 ALA A O 1
ATOM 588 N N . LEU A 1 75 ? 18.246 0.420 -7.572 1.00 89.06 75 LEU A N 1
ATOM 589 C CA . LEU A 1 75 ? 19.283 -0.501 -7.099 1.00 89.06 75 LEU A CA 1
ATOM 590 C C . LEU A 1 75 ? 19.434 -1.753 -7.970 1.00 89.06 75 LEU A C 1
ATOM 592 O O . LEU A 1 75 ? 20.526 -2.309 -8.052 1.00 89.06 75 LEU A O 1
ATOM 596 N N . TYR A 1 76 ? 18.348 -2.209 -8.598 1.00 85.19 76 TYR A N 1
ATOM 597 C CA . TYR A 1 76 ? 18.272 -3.545 -9.191 1.00 85.19 76 TYR A CA 1
ATOM 598 C C . TYR A 1 76 ? 17.633 -3.575 -10.584 1.00 85.19 76 TYR A C 1
ATOM 600 O O . TYR A 1 76 ? 17.231 -4.655 -11.012 1.00 85.19 76 TYR A O 1
ATOM 608 N N . ALA A 1 77 ? 17.462 -2.452 -11.294 1.00 76.88 77 ALA A N 1
ATOM 609 C CA . ALA A 1 77 ? 16.794 -2.460 -12.600 1.00 76.88 77 ALA A CA 1
ATOM 610 C C . ALA A 1 77 ? 17.456 -3.433 -13.594 1.00 76.88 77 ALA A C 1
ATOM 612 O O . ALA A 1 77 ? 18.504 -3.158 -14.173 1.00 76.88 77 ALA A O 1
ATOM 613 N N . HIS A 1 78 ? 16.769 -4.546 -13.837 1.00 74.50 78 HIS A N 1
ATOM 614 C CA . HIS A 1 78 ? 16.998 -5.448 -14.953 1.00 74.50 78 HIS A CA 1
ATOM 615 C C . HIS A 1 78 ? 15.720 -5.514 -15.794 1.00 74.50 78 HIS A C 1
ATOM 617 O O . HIS A 1 78 ? 14.622 -5.405 -15.241 1.00 74.50 78 HIS A O 1
ATOM 623 N N . PRO A 1 79 ? 15.831 -5.741 -17.114 1.00 74.31 79 PRO A N 1
ATOM 624 C CA . PRO A 1 79 ? 14.683 -5.759 -18.026 1.00 74.31 79 PRO A CA 1
ATOM 625 C C . PRO A 1 79 ? 13.617 -6.811 -17.678 1.00 74.31 79 PRO A C 1
ATOM 627 O O . PRO A 1 79 ? 12.483 -6.694 -18.126 1.00 74.31 79 PRO A O 1
ATOM 630 N N . ASN A 1 80 ? 13.953 -7.801 -16.844 1.00 82.06 80 ASN A N 1
ATOM 631 C CA . ASN A 1 80 ? 13.050 -8.880 -16.438 1.00 82.06 80 ASN A CA 1
ATOM 632 C C . ASN A 1 80 ? 12.517 -8.727 -15.002 1.00 82.06 80 ASN A C 1
ATOM 634 O O . ASN A 1 80 ? 11.919 -9.658 -14.466 1.00 82.06 80 ASN A O 1
ATOM 638 N N . HIS A 1 81 ? 12.761 -7.591 -14.344 1.00 84.12 81 HIS A N 1
ATOM 639 C CA . HIS A 1 81 ? 12.294 -7.356 -12.981 1.00 84.12 81 HIS A CA 1
ATOM 640 C C . HIS A 1 81 ? 10.919 -6.683 -12.952 1.00 84.12 81 HIS A C 1
ATOM 642 O O . HIS A 1 81 ? 10.666 -5.694 -13.640 1.00 84.12 81 HIS A O 1
ATOM 648 N N . GLY A 1 82 ? 10.040 -7.207 -12.098 1.00 84.75 82 GLY A N 1
ATOM 649 C CA . GLY A 1 82 ? 8.684 -6.707 -11.898 1.00 84.75 82 GLY A CA 1
ATOM 650 C C . GLY A 1 82 ? 8.343 -6.531 -10.422 1.00 84.75 82 GLY A C 1
ATOM 651 O O . GLY A 1 82 ? 9.036 -7.030 -9.536 1.00 84.75 82 GLY A O 1
ATOM 652 N N . VAL A 1 83 ? 7.246 -5.822 -10.171 1.00 86.69 83 VAL A N 1
ATOM 653 C CA . VAL A 1 83 ? 6.688 -5.617 -8.831 1.00 86.69 83 VAL A CA 1
ATOM 654 C C . VAL A 1 83 ? 5.461 -6.507 -8.678 1.00 86.69 83 VAL A C 1
ATOM 656 O O . VAL A 1 83 ? 4.517 -6.401 -9.459 1.00 86.69 83 VAL A O 1
ATOM 659 N N . ALA A 1 84 ? 5.456 -7.362 -7.657 1.00 88.81 84 ALA A N 1
ATOM 660 C CA . ALA A 1 84 ? 4.288 -8.146 -7.277 1.00 88.81 84 ALA A CA 1
ATOM 661 C C . ALA A 1 84 ? 3.525 -7.445 -6.145 1.00 88.81 84 ALA A C 1
ATOM 663 O O . ALA A 1 84 ? 4.118 -7.024 -5.151 1.00 88.81 84 ALA A O 1
ATOM 664 N N . LEU A 1 85 ? 2.203 -7.343 -6.286 1.00 86.75 85 LEU A N 1
ATOM 665 C CA . LEU A 1 85 ? 1.311 -6.874 -5.229 1.00 86.75 85 LEU A CA 1
ATOM 666 C C . LEU A 1 85 ? 0.579 -8.081 -4.637 1.00 86.75 85 LEU A C 1
ATOM 668 O O . LEU A 1 85 ? -0.238 -8.702 -5.309 1.00 86.75 85 LEU A O 1
ATOM 672 N N . TYR A 1 86 ? 0.869 -8.400 -3.379 1.00 86.00 86 TYR A N 1
ATOM 673 C CA . TYR A 1 86 ? 0.159 -9.434 -2.612 1.00 86.00 86 TYR A CA 1
ATOM 674 C C . TYR A 1 86 ? -1.114 -8.863 -1.987 1.00 86.00 86 TYR A C 1
ATOM 676 O O . TYR A 1 86 ? -1.284 -7.649 -2.032 1.00 86.00 86 TYR A O 1
ATOM 684 N N . ASP A 1 87 ? -1.997 -9.691 -1.418 1.00 86.25 87 ASP A N 1
ATOM 685 C CA . ASP A 1 87 ? -3.199 -9.319 -0.636 1.00 86.25 87 ASP A CA 1
ATOM 686 C C . ASP A 1 87 ? -3.977 -8.115 -1.201 1.00 86.25 87 ASP A C 1
ATOM 688 O O . ASP A 1 87 ? -4.171 -7.091 -0.531 1.00 86.25 87 ASP A O 1
ATOM 692 N N . VAL A 1 88 ? -4.304 -8.153 -2.494 1.00 86.75 88 VAL A N 1
ATOM 693 C CA . VAL A 1 88 ? -5.020 -7.061 -3.183 1.00 86.75 88 VAL A CA 1
ATOM 694 C C . VAL A 1 88 ? -6.463 -6.923 -2.697 1.00 86.75 88 VAL A C 1
ATOM 696 O O . VAL A 1 88 ? -7.022 -5.831 -2.707 1.00 86.75 88 VAL A O 1
ATOM 699 N N . ASP A 1 89 ? -7.039 -8.013 -2.206 1.00 86.88 89 ASP A N 1
ATOM 700 C CA . ASP A 1 89 ? -8.337 -8.112 -1.544 1.00 86.88 89 ASP A CA 1
ATOM 701 C C . ASP A 1 89 ? -8.400 -7.358 -0.205 1.00 86.88 89 ASP A C 1
ATOM 703 O O . ASP A 1 89 ? -9.494 -7.007 0.244 1.00 86.88 89 ASP A O 1
ATOM 707 N N . TYR A 1 90 ? -7.241 -7.063 0.395 1.00 88.75 90 TYR A N 1
ATOM 708 C CA . TYR A 1 90 ? -7.098 -6.200 1.570 1.00 88.75 90 TYR A CA 1
ATOM 709 C C . TYR A 1 90 ? -6.921 -4.713 1.226 1.00 88.75 90 TYR A C 1
ATOM 711 O O . TYR A 1 90 ? -6.825 -3.884 2.136 1.00 88.75 90 TYR A O 1
ATOM 719 N N . ASP A 1 91 ? -6.886 -4.340 -0.058 1.00 90.44 91 ASP A N 1
ATOM 720 C CA . ASP A 1 91 ? -6.985 -2.935 -0.456 1.00 90.44 91 ASP A CA 1
ATOM 721 C C . ASP A 1 91 ? -8.415 -2.392 -0.265 1.00 90.44 91 ASP A C 1
ATOM 723 O O . ASP A 1 91 ? -9.332 -3.106 0.145 1.00 90.44 91 ASP A O 1
ATOM 727 N N . ASP A 1 92 ? -8.612 -1.101 -0.528 1.00 89.56 92 ASP A N 1
ATOM 728 C CA . ASP A 1 92 ? -9.922 -0.457 -0.413 1.00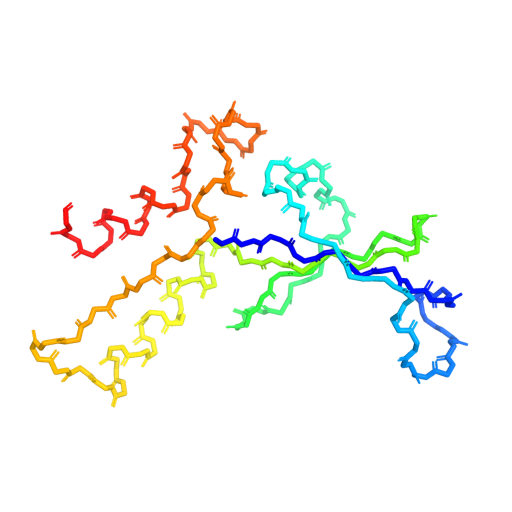 89.56 92 ASP A CA 1
ATOM 729 C C . ASP A 1 92 ? -10.869 -0.856 -1.559 1.00 89.56 92 ASP A C 1
ATOM 731 O O . ASP A 1 92 ? -11.097 -0.101 -2.503 1.00 89.56 92 ASP A O 1
ATOM 735 N N . ASN A 1 93 ? -11.418 -2.066 -1.500 1.00 89.56 93 ASN A N 1
ATOM 736 C CA . ASN A 1 93 ? -12.363 -2.583 -2.491 1.00 89.56 93 ASN A CA 1
ATOM 737 C C . ASN A 1 93 ? -13.768 -1.958 -2.390 1.00 89.56 93 ASN A C 1
ATOM 739 O O . ASN A 1 93 ? -14.556 -2.100 -3.321 1.00 89.56 93 ASN A O 1
ATOM 743 N N . THR A 1 94 ? -14.079 -1.265 -1.292 1.00 88.69 94 THR A N 1
ATOM 744 C CA . THR A 1 94 ? -15.380 -0.618 -1.051 1.00 88.69 94 THR A CA 1
ATOM 745 C C . THR A 1 94 ? -15.372 0.884 -1.315 1.00 88.69 94 THR A C 1
ATOM 747 O O . THR A 1 94 ? -16.411 1.521 -1.173 1.00 88.69 94 THR A O 1
ATOM 750 N N . ASN A 1 95 ? -14.219 1.463 -1.668 1.00 87.50 95 ASN A N 1
ATOM 751 C CA . ASN A 1 95 ? -14.028 2.910 -1.779 1.00 87.50 95 ASN A CA 1
ATOM 752 C C . ASN A 1 95 ? -14.338 3.678 -0.469 1.00 87.50 95 ASN A C 1
ATOM 754 O O . ASN A 1 95 ? -14.918 4.762 -0.480 1.00 87.50 95 ASN A O 1
ATOM 758 N N . GLY A 1 96 ? -13.977 3.112 0.685 1.00 85.75 96 GLY A N 1
ATOM 759 C CA . GLY A 1 96 ? -14.159 3.751 1.993 1.00 85.75 96 GLY A CA 1
ATOM 760 C C . GLY A 1 96 ? -13.172 4.893 2.269 1.00 85.75 96 GLY A C 1
ATOM 761 O O . GLY A 1 96 ? -13.447 5.759 3.095 1.00 85.75 96 GLY A O 1
ATOM 762 N N . CYS A 1 97 ? -12.031 4.922 1.576 1.00 81.31 97 CYS A N 1
ATOM 763 C CA . CYS A 1 97 ? -10.919 5.834 1.845 1.00 81.31 97 CYS A CA 1
ATOM 764 C C . CYS A 1 97 ? -10.735 6.953 0.815 1.00 81.31 97 CYS A C 1
ATOM 766 O O . CYS A 1 97 ? -9.795 7.749 0.950 1.00 81.31 97 CYS A O 1
ATOM 768 N N . GLY A 1 98 ? -11.550 7.018 -0.239 1.00 78.94 98 GLY A N 1
ATOM 769 C CA . GLY A 1 98 ? -11.315 7.967 -1.323 1.00 78.94 98 GLY A CA 1
ATOM 770 C C . GLY A 1 98 ? -12.362 7.967 -2.431 1.00 78.94 98 GLY A C 1
ATOM 771 O O . GLY A 1 98 ? -13.562 7.916 -2.179 1.00 78.94 98 GLY A O 1
ATOM 772 N N . SER A 1 99 ? -11.877 8.129 -3.662 1.00 80.50 99 SER A N 1
ATOM 773 C CA . SER A 1 99 ? -12.693 8.335 -4.861 1.00 80.50 99 SER A CA 1
ATOM 774 C C . SER A 1 99 ? -12.761 7.126 -5.799 1.00 80.50 99 SER A C 1
ATOM 776 O O . SER A 1 99 ? -13.517 7.166 -6.766 1.00 80.50 99 SER A O 1
ATOM 778 N N . GLU A 1 100 ? -11.977 6.070 -5.563 1.00 89.19 100 GLU A N 1
ATOM 779 C CA . GLU A 1 100 ? -12.031 4.841 -6.354 1.00 89.19 100 GLU A CA 1
ATOM 780 C C . GLU A 1 100 ? -11.680 3.582 -5.548 1.00 89.19 100 GLU A C 1
ATOM 782 O O . GLU A 1 100 ? -10.852 3.605 -4.637 1.00 89.19 100 GLU A O 1
ATOM 787 N N . THR A 1 101 ? -12.265 2.452 -5.951 1.00 92.38 101 THR A N 1
ATOM 788 C CA . THR A 1 101 ? -11.927 1.122 -5.430 1.00 92.38 101 THR A CA 1
ATOM 789 C C . THR A 1 101 ? -10.509 0.710 -5.826 1.00 92.38 101 THR A C 1
ATOM 791 O O . THR A 1 101 ? -10.085 0.977 -6.955 1.00 92.38 101 THR A O 1
ATOM 794 N N . PHE A 1 102 ? -9.815 -0.024 -4.955 1.00 91.88 102 PHE A N 1
ATOM 795 C CA . PHE A 1 102 ? -8.440 -0.500 -5.155 1.00 91.88 102 PHE A CA 1
ATOM 796 C C . PHE A 1 102 ? -7.471 0.638 -5.496 1.00 91.88 102 PHE A C 1
ATOM 798 O O . PHE A 1 102 ? -6.618 0.518 -6.380 1.00 91.88 102 PHE A O 1
ATO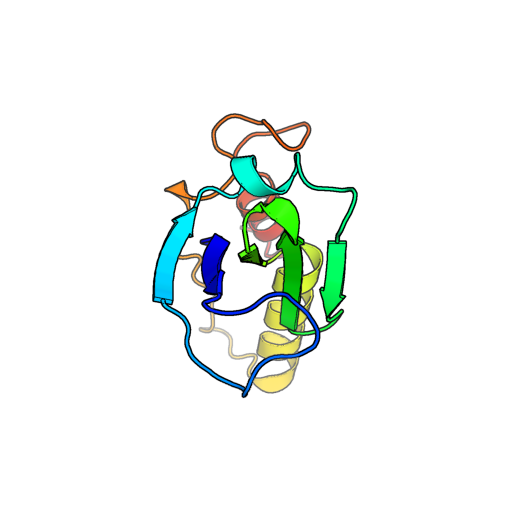M 805 N N . ARG A 1 103 ? -7.643 1.789 -4.834 1.00 90.06 103 ARG A N 1
ATOM 806 C CA . ARG A 1 103 ? -6.928 3.025 -5.160 1.00 90.06 103 ARG A CA 1
ATOM 807 C C . ARG A 1 103 ? -5.412 2.828 -5.226 1.00 90.06 103 ARG A C 1
ATOM 809 O O . ARG A 1 103 ? -4.801 3.273 -6.193 1.00 90.06 103 ARG A O 1
ATOM 816 N N . ARG A 1 104 ? -4.801 2.134 -4.257 1.00 89.38 104 ARG A N 1
ATOM 817 C CA . ARG A 1 104 ? -3.339 1.937 -4.232 1.00 89.38 104 ARG A CA 1
ATOM 818 C C . ARG A 1 104 ? -2.884 1.059 -5.393 1.00 89.38 104 ARG A C 1
ATOM 820 O O . ARG A 1 104 ? -1.943 1.430 -6.091 1.00 89.38 104 ARG A O 1
ATOM 827 N N . VAL A 1 105 ? -3.585 -0.048 -5.656 1.00 90.75 105 VAL A N 1
ATOM 828 C CA . VAL A 1 105 ? -3.294 -0.925 -6.808 1.00 90.75 105 VAL A CA 1
ATOM 829 C C . VAL A 1 105 ? -3.395 -0.145 -8.119 1.00 90.75 105 VAL A C 1
ATOM 831 O O . VAL A 1 105 ? -2.499 -0.215 -8.957 1.00 90.75 105 VAL A O 1
ATOM 834 N N . ARG A 1 106 ? -4.459 0.644 -8.293 1.00 91.81 106 ARG A N 1
ATOM 835 C CA . ARG A 1 106 ? -4.670 1.448 -9.503 1.00 91.81 106 ARG A CA 1
ATOM 836 C C . ARG A 1 106 ? -3.612 2.529 -9.681 1.00 91.81 106 ARG A C 1
ATOM 838 O O . ARG A 1 106 ? -3.129 2.721 -10.794 1.00 91.81 106 ARG A O 1
ATOM 845 N N . GLN A 1 107 ? -3.233 3.218 -8.609 1.00 91.56 107 GLN A N 1
ATOM 846 C CA . GLN A 1 107 ? -2.159 4.209 -8.654 1.00 91.56 107 GLN A CA 1
ATOM 847 C C . GLN A 1 107 ? -0.816 3.560 -9.021 1.00 91.56 107 GLN A C 1
ATOM 849 O O . GLN A 1 107 ? -0.105 4.093 -9.871 1.00 91.56 107 GLN A O 1
ATOM 854 N N . MET A 1 108 ? -0.507 2.382 -8.468 1.00 91.31 108 MET A N 1
ATOM 855 C CA . MET A 1 108 ? 0.689 1.622 -8.843 1.00 91.31 108 MET A CA 1
ATOM 856 C C . MET A 1 108 ? 0.660 1.167 -10.303 1.00 91.31 108 MET A C 1
ATOM 858 O O . MET A 1 108 ? 1.661 1.317 -10.999 1.00 91.31 108 MET A O 1
ATOM 862 N N . LYS A 1 109 ? -0.490 0.687 -10.792 1.00 90.62 109 LYS A N 1
ATOM 863 C CA . LYS A 1 109 ? -0.673 0.312 -12.200 1.00 90.62 109 LYS A CA 1
ATOM 864 C C . LYS A 1 109 ? -0.387 1.490 -13.139 1.00 90.62 109 LYS A C 1
ATOM 866 O O . LYS A 1 109 ? 0.401 1.348 -14.067 1.00 90.62 109 LYS A O 1
ATOM 871 N N . ARG A 1 110 ? -0.974 2.661 -12.855 1.00 92.25 110 ARG A N 1
ATOM 872 C CA . ARG A 1 110 ? -0.750 3.896 -13.632 1.00 92.25 110 ARG A CA 1
ATOM 873 C C . ARG A 1 110 ? 0.722 4.314 -13.636 1.00 92.25 110 ARG A C 1
ATOM 875 O O . ARG A 1 110 ? 1.211 4.751 -14.667 1.00 92.25 110 ARG A O 1
ATOM 882 N N . TYR A 1 111 ? 1.413 4.184 -12.501 1.00 89.31 111 TYR A N 1
ATOM 883 C CA . TYR A 1 111 ? 2.830 4.540 -12.386 1.00 89.31 111 TYR A CA 1
ATOM 884 C C . TYR A 1 111 ? 3.753 3.589 -13.160 1.00 89.31 111 TYR A C 1
ATOM 886 O O . TYR A 1 111 ? 4.712 4.033 -13.780 1.00 89.31 111 TYR A O 1
ATOM 894 N N . LEU A 1 112 ? 3.473 2.286 -13.124 1.00 86.44 112 LEU A N 1
ATOM 895 C CA . LEU A 1 112 ? 4.300 1.268 -13.776 1.00 86.44 112 LEU A CA 1
ATOM 896 C C . LEU A 1 112 ? 3.988 1.087 -15.273 1.00 86.44 112 LEU A C 1
ATOM 898 O O . LEU A 1 112 ? 4.636 0.272 -15.919 1.00 86.44 112 LEU A O 1
ATOM 902 N N . HIS A 1 113 ? 3.039 1.853 -15.825 1.00 81.06 113 HIS A N 1
ATOM 903 C CA . HIS A 1 113 ? 2.626 1.803 -17.233 1.00 81.06 113 HIS A CA 1
ATOM 904 C C . HIS A 1 113 ? 2.157 0.411 -17.715 1.00 81.06 113 HIS A C 1
ATOM 906 O O . HIS A 1 113 ? 2.431 0.022 -18.850 1.00 81.06 113 HIS A O 1
ATOM 912 N N . PHE A 1 114 ? 1.423 -0.317 -16.864 1.00 58.66 114 PHE A N 1
ATOM 913 C CA . PHE A 1 114 ? 0.678 -1.532 -17.242 1.00 58.66 114 PHE A CA 1
ATOM 914 C C . PHE A 1 114 ? -0.784 -1.241 -17.613 1.00 58.66 114 PHE A C 1
ATOM 916 O O . PHE A 1 114 ? -1.330 -0.206 -17.163 1.00 58.66 114 PHE A O 1
#

Secondary structure (DSSP, 8-state):
-PEEEEEESS-TTSS-TT-EEEEEEE-GGGTTT-GGGEEEETTTEEEEEETTTTEEEEE--HHHHHHHHHHHHHHH--TT-------GGGS-TT--SSSSTTHHHHHHHHHHT-

Radius of gyration: 15.77 Å; chains: 1; bounding box: 35×22×48 Å

Organism: Amblyomma americanum (NCBI:txid6943)

Sequence (114 aa):
MAVCKYLMASGYGGGTAGTVVSFSPVRYSETCFQKNNIDTSPKDYVYIANKNKRALLMFETFETLLYKVKQFYALYAHPNHGVALYDVDYDDNTNGCGSETFRRVRQMKRYLHF

Foldseek 3Di:
DWKKKFADPDFDDDDDPDDRPDIDTAAPLVCLVQPPAWDDPQAAWIWGCPRVRSMIITHHDLNNVVNVVVVCCVVPPDPPDDDDDPPLVSYQQPCSRHDDGSVSVVSVCVVVVD

pLDDT: mean 76.94, std 13.65, range [40.19, 92.38]